Protein AF-A0A174K7X7-F1 (afdb_monomer)

Secondary structure (DSSP, 8-state):
-HHHHHHHHHHHHHHHHHHHHHHHHHHHTTSS-GGGS-HHHHHHHHHHHHHTT-GGG-------

Organism: NCBI:txid39488

pLDDT: mean 81.04, std 15.94, range [35.75, 94.94]

Sequence (64 aa):
MLKLLTYFYIKESRGKEMMAMLWAQQIMLGKKEYKDVPRLLKEKVKEILIDSGFEELVTDNSEK

Solvent-accessible surface area (backbone atoms only — not comparable to full-atom values): 3734 Å² total; per-residue (Å²): 115,68,70,58,56,52,50,53,54,50,54,56,52,51,51,53,51,55,51,20,53,53,48,34,51,35,35,76,68,68,77,44,56,56,72,74,45,55,78,93,38,37,66,57,21,45,50,55,26,44,79,70,72,42,53,80,59,66,47,71,80,78,85,121

InterPro domains:
  IPR056265 CD1375-like domain [PF23792] (18-50)

Mean predicted aligned error: 7.36 Å

Radius of gyration: 14.23 Å; Cα contacts (8 Å, |Δi|>4): 43; chains: 1; bounding box: 38×25×38 Å

Foldseek 3Di:
DVVVVVVVVVVVVVVLLVVLVVVLVCLVVVVDALCPDPPSSSVVVCVVCVVVVNNVSNDPVPPD

Structure (mmCIF, N/CA/C/O backbone):
data_AF-A0A174K7X7-F1
#
_entry.id   AF-A0A174K7X7-F1
#
loop_
_atom_site.group_PDB
_atom_site.id
_atom_site.type_symbol
_atom_site.label_atom_id
_atom_site.label_alt_id
_atom_site.label_comp_id
_atom_site.label_asym_id
_atom_site.label_entity_id
_atom_site.label_seq_id
_atom_site.pdbx_PDB_ins_code
_atom_site.Cartn_x
_atom_site.Cartn_y
_atom_site.Cartn_z
_atom_site.occupancy
_atom_site.B_iso_or_equiv
_atom_site.auth_seq_id
_atom_site.auth_comp_id
_atom_site.auth_asym_id
_atom_site.auth_atom_id
_atom_site.pdbx_PDB_model_num
ATOM 1 N N . MET A 1 1 ? 25.393 6.268 -23.296 1.00 62.81 1 MET A N 1
ATOM 2 C CA . MET A 1 1 ? 25.059 4.920 -22.778 1.00 62.81 1 MET A CA 1
ATOM 3 C C . MET A 1 1 ? 24.351 4.968 -21.424 1.00 62.81 1 MET A C 1
ATOM 5 O O . MET A 1 1 ? 23.231 4.487 -21.356 1.00 62.81 1 MET A O 1
ATOM 9 N N . LEU A 1 2 ? 24.907 5.624 -20.390 1.00 61.94 2 LEU A N 1
ATOM 10 C CA . LEU A 1 2 ? 24.271 5.716 -19.058 1.00 61.94 2 LEU A CA 1
ATOM 11 C C . LEU A 1 2 ? 22.838 6.287 -19.058 1.00 61.94 2 LEU A C 1
ATOM 13 O O . LEU A 1 2 ? 21.987 5.776 -18.343 1.00 61.94 2 LEU A O 1
ATOM 17 N N . LYS A 1 3 ? 22.550 7.300 -19.893 1.00 60.78 3 LYS A N 1
ATOM 18 C CA . LYS A 1 3 ? 21.216 7.932 -19.970 1.00 60.78 3 LYS A CA 1
ATOM 19 C C . LYS A 1 3 ? 20.078 6.974 -20.363 1.00 60.78 3 LYS A C 1
ATOM 21 O O . LYS A 1 3 ? 18.936 7.223 -20.003 1.00 60.78 3 LYS A O 1
ATOM 26 N N . LEU A 1 4 ? 20.368 5.901 -21.104 1.00 62.91 4 LEU A N 1
ATOM 27 C CA . LEU A 1 4 ? 19.358 4.915 -21.515 1.00 62.91 4 LEU A CA 1
ATOM 28 C C . LEU A 1 4 ? 19.071 3.907 -20.399 1.00 62.91 4 LEU A C 1
ATOM 30 O O . LEU A 1 4 ? 17.916 3.555 -20.176 1.00 62.91 4 LEU A O 1
ATOM 34 N N . LEU A 1 5 ? 20.110 3.497 -19.667 1.00 61.03 5 LEU A N 1
ATOM 35 C CA . LEU A 1 5 ? 19.981 2.595 -18.522 1.00 61.03 5 LEU A CA 1
ATOM 36 C C . LEU A 1 5 ? 19.215 3.265 -17.379 1.00 61.03 5 LEU A C 1
ATOM 38 O O . LEU A 1 5 ? 18.304 2.662 -16.819 1.00 61.03 5 LEU A O 1
ATOM 42 N N . THR A 1 6 ? 19.508 4.537 -17.091 1.00 57.66 6 THR A N 1
ATOM 43 C CA . THR A 1 6 ? 18.755 5.297 -16.087 1.00 57.66 6 THR A CA 1
ATOM 44 C C . THR A 1 6 ? 17.313 5.535 -16.521 1.00 57.66 6 THR A C 1
ATOM 46 O O . THR A 1 6 ? 16.413 5.398 -15.703 1.00 57.66 6 THR A O 1
ATOM 49 N N . TYR A 1 7 ? 17.054 5.818 -17.800 1.00 65.62 7 TYR A N 1
ATOM 50 C CA . TYR A 1 7 ? 15.690 5.987 -18.310 1.00 65.62 7 TYR A CA 1
ATOM 51 C C . TYR A 1 7 ? 14.839 4.714 -18.172 1.00 65.62 7 TYR A C 1
ATOM 53 O O . TYR A 1 7 ? 13.698 4.792 -17.718 1.00 65.62 7 TYR A O 1
ATOM 61 N N . PHE A 1 8 ? 15.386 3.541 -18.508 1.00 61.34 8 PHE A N 1
ATOM 62 C CA . PHE A 1 8 ? 14.687 2.263 -18.327 1.00 61.34 8 PHE A CA 1
ATOM 63 C C . PHE A 1 8 ? 14.455 1.932 -16.851 1.00 61.34 8 PHE A C 1
ATOM 65 O O . PHE A 1 8 ? 13.341 1.565 -16.481 1.00 61.34 8 PHE A O 1
ATOM 72 N N . TYR A 1 9 ? 15.466 2.148 -16.010 1.00 59.66 9 TYR A N 1
ATOM 73 C CA . TYR A 1 9 ? 15.360 1.953 -14.566 1.00 59.66 9 TYR A CA 1
ATOM 74 C C . TYR A 1 9 ? 14.293 2.867 -13.939 1.00 59.66 9 TYR A C 1
ATOM 76 O O . TYR A 1 9 ? 13.445 2.414 -13.177 1.00 59.66 9 TYR A O 1
ATOM 84 N N . ILE A 1 10 ? 14.258 4.146 -14.330 1.00 60.44 10 ILE A N 1
ATOM 85 C CA . ILE A 1 10 ? 13.239 5.107 -13.882 1.00 60.44 10 ILE A CA 1
ATOM 86 C C . ILE A 1 10 ? 11.848 4.697 -14.383 1.00 60.44 10 ILE A C 1
ATOM 88 O O . ILE A 1 10 ? 10.876 4.812 -13.642 1.00 60.44 10 ILE A O 1
ATOM 92 N N . LYS A 1 11 ? 11.717 4.204 -15.620 1.00 59.88 11 LYS A N 1
ATOM 93 C CA . LYS A 1 11 ? 10.422 3.787 -16.180 1.00 59.88 11 LYS A CA 1
ATOM 94 C C . LYS A 1 11 ? 9.824 2.594 -15.430 1.00 59.88 11 LYS A C 1
ATOM 96 O O . LYS A 1 11 ? 8.619 2.581 -15.186 1.00 59.88 11 LYS A O 1
ATOM 101 N N . GLU A 1 12 ? 10.647 1.623 -15.045 1.00 62.19 12 GLU A N 1
ATOM 102 C CA . GLU A 1 12 ? 10.197 0.4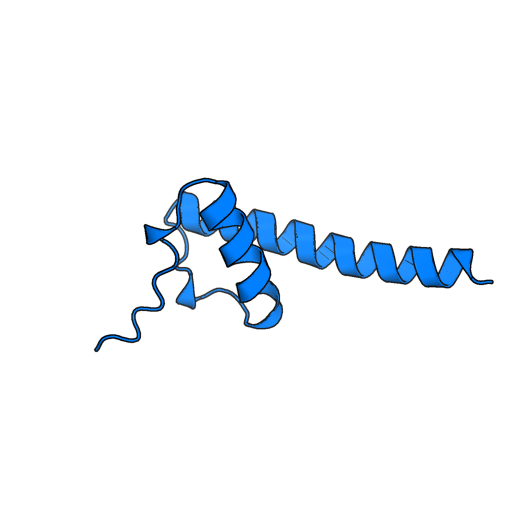68 -14.264 1.00 62.19 12 GLU A CA 1
ATOM 103 C C . GLU A 1 12 ? 9.803 0.865 -12.831 1.00 62.19 12 GLU A C 1
ATOM 105 O O . GLU A 1 12 ? 8.741 0.465 -12.347 1.00 62.19 12 GLU A O 1
ATOM 110 N N . SER A 1 13 ? 10.600 1.717 -12.180 1.00 66.25 13 SER A N 1
ATOM 111 C CA . SER A 1 13 ? 10.309 2.230 -10.833 1.00 66.25 13 SER A CA 1
ATOM 112 C C . SER A 1 13 ? 9.031 3.073 -10.791 1.00 66.25 13 SER A C 1
ATOM 114 O O . SER A 1 13 ? 8.186 2.867 -9.922 1.00 66.25 13 SER A O 1
ATOM 116 N N . ARG A 1 14 ? 8.810 3.934 -11.793 1.00 71.25 14 ARG A N 1
ATOM 117 C CA . ARG A 1 14 ? 7.586 4.748 -11.906 1.00 71.25 14 ARG A CA 1
ATOM 118 C C . ARG A 1 14 ? 6.319 3.913 -12.086 1.00 71.25 14 ARG A C 1
ATOM 120 O O . ARG A 1 14 ? 5.253 4.313 -11.625 1.00 71.25 14 ARG A O 1
ATOM 127 N N . GLY A 1 15 ? 6.415 2.757 -12.746 1.00 78.81 15 GLY A N 1
ATOM 128 C CA . GLY A 1 15 ? 5.288 1.831 -12.877 1.00 78.81 15 GLY A CA 1
ATOM 129 C C . GLY A 1 15 ? 4.875 1.232 -11.531 1.00 78.81 15 GLY A C 1
ATOM 130 O O . GLY A 1 15 ? 3.685 1.159 -11.226 1.00 78.81 15 GLY A O 1
ATOM 131 N N . LYS A 1 16 ? 5.856 0.861 -10.699 1.00 80.88 16 LYS A N 1
ATOM 132 C CA . LYS A 1 16 ? 5.620 0.324 -9.349 1.00 80.88 16 LYS A CA 1
ATOM 133 C C . LYS A 1 16 ? 5.020 1.385 -8.423 1.00 80.88 16 LYS A C 1
ATOM 135 O O . LYS A 1 16 ? 4.060 1.091 -7.720 1.00 80.88 16 LYS A O 1
ATOM 140 N N . GLU A 1 17 ? 5.509 2.622 -8.489 1.00 85.88 17 GLU A N 1
ATOM 141 C CA . GLU A 1 17 ? 4.956 3.753 -7.728 1.00 85.88 17 GLU A CA 1
ATOM 142 C C . GLU A 1 17 ? 3.501 4.054 -8.102 1.00 85.88 17 GLU A C 1
ATOM 144 O O . GLU A 1 17 ? 2.649 4.159 -7.222 1.00 85.88 17 GLU A O 1
ATOM 149 N N . MET A 1 18 ? 3.188 4.128 -9.401 1.00 90.62 18 MET A N 1
ATOM 150 C CA . MET A 1 18 ? 1.817 4.370 -9.863 1.00 90.62 18 MET A CA 1
ATOM 151 C C . MET A 1 18 ? 0.866 3.252 -9.416 1.00 90.62 18 MET A C 1
ATOM 153 O O . MET A 1 18 ? -0.253 3.522 -8.981 1.00 90.62 18 MET A O 1
ATOM 157 N N . MET A 1 19 ? 1.318 1.995 -9.474 1.00 91.31 19 MET A N 1
ATOM 158 C CA . MET A 1 19 ? 0.529 0.861 -8.990 1.00 91.31 19 MET A CA 1
ATOM 159 C C . MET A 1 19 ? 0.330 0.902 -7.474 1.00 91.31 19 MET A C 1
ATOM 161 O O . MET A 1 19 ? -0.772 0.617 -7.013 1.00 91.31 19 MET A O 1
ATOM 165 N N . ALA A 1 20 ? 1.344 1.294 -6.698 1.00 93.31 20 ALA A N 1
ATOM 166 C CA . ALA A 1 20 ? 1.216 1.459 -5.251 1.00 93.31 20 ALA A CA 1
ATOM 167 C C . ALA A 1 20 ? 0.206 2.561 -4.885 1.00 93.31 20 ALA A C 1
ATOM 169 O O . ALA A 1 20 ? -0.637 2.348 -4.018 1.00 93.31 20 ALA A O 1
ATOM 170 N N . MET A 1 21 ? 0.209 3.696 -5.591 1.00 93.88 21 MET A N 1
ATOM 171 C CA . MET A 1 21 ? -0.791 4.754 -5.380 1.00 93.88 21 MET A CA 1
ATOM 172 C C . MET A 1 21 ? -2.214 4.266 -5.661 1.00 93.88 21 MET A C 1
ATOM 174 O O . MET A 1 21 ? -3.112 4.493 -4.853 1.00 93.88 21 MET A O 1
ATOM 178 N N . LEU A 1 22 ? -2.422 3.552 -6.772 1.00 94.38 22 LEU A N 1
ATOM 179 C CA . LEU A 1 22 ? -3.732 2.984 -7.099 1.00 94.38 22 LEU A CA 1
ATOM 180 C C . LEU A 1 22 ? -4.185 1.968 -6.046 1.00 94.38 22 LEU A C 1
ATOM 182 O O . LEU A 1 22 ? -5.356 1.952 -5.674 1.00 94.38 22 LEU A O 1
ATOM 186 N N . TRP A 1 23 ? -3.270 1.142 -5.537 1.00 94.94 23 TRP A N 1
ATOM 187 C CA . TRP A 1 23 ? -3.561 0.196 -4.461 1.00 94.94 23 TRP A CA 1
ATOM 188 C C . TRP A 1 23 ? -3.951 0.890 -3.157 1.00 94.94 23 TRP A C 1
ATOM 190 O O . TRP A 1 23 ? -4.975 0.533 -2.578 1.00 94.94 23 TRP A O 1
ATOM 200 N N . ALA A 1 24 ? -3.193 1.901 -2.731 1.00 94.19 24 ALA A N 1
ATOM 201 C CA . ALA A 1 24 ? -3.523 2.698 -1.554 1.00 94.19 24 ALA A CA 1
ATOM 202 C C . ALA A 1 24 ? -4.914 3.335 -1.692 1.00 94.19 24 ALA A C 1
ATOM 204 O O . ALA A 1 24 ? -5.728 3.234 -0.780 1.00 94.19 24 ALA A O 1
ATOM 205 N N . GLN A 1 25 ? -5.249 3.873 -2.870 1.00 94.88 25 GLN A N 1
ATOM 206 C CA . GLN A 1 25 ? -6.590 4.394 -3.145 1.00 94.88 25 GLN A CA 1
ATOM 207 C C . GLN A 1 25 ? -7.684 3.322 -3.062 1.00 94.88 25 GLN A C 1
ATOM 209 O O . GLN A 1 25 ? -8.753 3.594 -2.523 1.00 94.88 25 GLN A O 1
ATOM 214 N N . GLN A 1 26 ? -7.460 2.105 -3.574 1.00 94.62 26 GLN A N 1
ATOM 215 C CA . GLN A 1 26 ? -8.447 1.023 -3.433 1.00 94.62 26 GLN A CA 1
ATOM 216 C C . GLN A 1 26 ? -8.691 0.656 -1.962 1.00 94.62 26 GLN A C 1
ATOM 218 O O . GLN A 1 26 ? -9.826 0.335 -1.608 1.00 94.62 26 GLN A O 1
ATOM 223 N N . ILE A 1 27 ? -7.653 0.729 -1.125 1.00 93.75 27 ILE A N 1
ATOM 224 C CA . ILE A 1 27 ? -7.746 0.481 0.319 1.00 93.75 27 ILE A CA 1
ATOM 225 C C . ILE A 1 27 ? -8.492 1.616 1.021 1.00 93.75 27 ILE A C 1
ATOM 227 O O . ILE A 1 27 ? -9.431 1.350 1.762 1.00 93.75 27 ILE A O 1
ATOM 231 N N . MET A 1 28 ? -8.165 2.876 0.717 1.00 91.25 28 MET A N 1
ATOM 232 C CA . MET A 1 28 ? -8.880 4.049 1.248 1.00 91.25 28 MET A CA 1
ATOM 233 C C . MET A 1 28 ? -10.367 4.050 0.865 1.00 91.25 28 MET A C 1
ATOM 235 O O . MET A 1 28 ? -11.216 4.481 1.636 1.00 91.25 28 MET A O 1
ATOM 239 N N . LEU A 1 29 ? -10.701 3.543 -0.326 1.00 93.25 29 LEU A N 1
ATOM 240 C CA . LEU A 1 29 ? -12.084 3.376 -0.783 1.00 93.25 29 LEU A CA 1
ATOM 241 C C . LEU A 1 29 ? -12.782 2.139 -0.185 1.00 93.25 29 LEU A C 1
ATOM 243 O O . LEU A 1 29 ? -13.930 1.874 -0.544 1.00 93.25 29 LEU A O 1
ATOM 247 N N . GLY A 1 30 ? -12.103 1.351 0.656 1.00 90.81 30 GLY A N 1
ATOM 248 C CA . GLY A 1 30 ? -12.640 0.136 1.279 1.00 90.81 30 GLY A CA 1
ATOM 249 C C . GLY A 1 30 ? -12.915 -1.010 0.301 1.00 90.81 30 GLY A C 1
ATOM 250 O O . GLY A 1 30 ? -13.639 -1.945 0.627 1.00 90.81 30 GLY A O 1
ATOM 251 N N . LYS A 1 31 ? -12.374 -0.945 -0.922 1.00 91.81 31 LYS A N 1
ATOM 252 C CA . LYS A 1 31 ? -12.577 -1.970 -1.962 1.00 91.81 31 LYS A CA 1
ATOM 253 C C . LYS A 1 31 ? -11.618 -3.145 -1.827 1.00 91.81 31 LYS A C 1
ATOM 255 O O . LYS A 1 31 ? -11.875 -4.204 -2.396 1.00 91.81 31 LYS A O 1
ATOM 260 N N . LYS A 1 32 ? -10.495 -2.933 -1.140 1.00 91.69 32 LYS A N 1
ATOM 261 C CA . LYS A 1 32 ? -9.455 -3.926 -0.870 1.00 91.69 32 LYS A CA 1
ATOM 262 C C . LYS A 1 32 ? -8.889 -3.729 0.523 1.00 91.69 32 LYS A C 1
ATOM 264 O O . LYS A 1 32 ? -8.931 -2.622 1.049 1.00 91.69 32 LYS A O 1
ATOM 269 N N . GLU A 1 33 ? -8.316 -4.782 1.082 1.00 92.44 33 GLU A N 1
ATOM 270 C CA . GLU A 1 33 ? -7.612 -4.709 2.356 1.00 92.44 33 GLU A CA 1
ATOM 271 C C . GLU A 1 33 ? -6.096 -4.683 2.134 1.00 92.44 33 GLU A C 1
ATOM 273 O O . GLU A 1 33 ? -5.577 -5.191 1.136 1.00 92.44 33 GLU A O 1
ATOM 278 N N . TYR A 1 34 ? -5.354 -4.122 3.088 1.00 90.88 34 TYR A N 1
ATOM 279 C CA . TYR A 1 34 ? -3.893 -4.054 3.017 1.00 90.88 34 TYR A CA 1
ATOM 280 C C . TYR A 1 34 ? -3.221 -5.443 2.933 1.00 90.88 34 TYR A C 1
ATOM 282 O O . TYR A 1 34 ? -2.173 -5.597 2.300 1.00 90.88 34 TYR A O 1
ATOM 290 N N . LYS A 1 35 ? -3.861 -6.488 3.476 1.00 90.50 35 LYS A N 1
ATOM 291 C CA . LYS A 1 35 ? -3.413 -7.887 3.348 1.00 90.50 35 LYS A CA 1
ATOM 292 C C . LYS A 1 35 ? -3.379 -8.390 1.897 1.00 90.50 35 LYS A C 1
ATOM 294 O O . LYS A 1 35 ? -2.571 -9.260 1.577 1.00 90.50 35 LYS A O 1
ATOM 299 N N . ASP A 1 36 ? -4.219 -7.828 1.023 1.00 90.19 36 ASP A N 1
ATOM 300 C CA . ASP A 1 36 ? -4.338 -8.229 -0.385 1.00 90.19 36 ASP A CA 1
ATOM 301 C C . ASP A 1 36 ? -3.247 -7.603 -1.264 1.00 90.19 36 ASP A C 1
ATOM 303 O O . ASP A 1 36 ? -3.112 -7.948 -2.443 1.00 90.19 36 ASP A O 1
ATOM 307 N N . VAL A 1 37 ? -2.474 -6.660 -0.715 1.00 91.62 37 VAL A N 1
ATOM 308 C CA . VAL A 1 37 ? -1.428 -5.952 -1.448 1.00 91.62 37 VAL A CA 1
ATOM 309 C C . VAL A 1 37 ? -0.281 -6.916 -1.774 1.00 91.62 37 VAL A C 1
ATOM 311 O O . VAL A 1 37 ? 0.272 -7.556 -0.872 1.00 91.62 37 VAL A O 1
ATOM 314 N N . PRO A 1 38 ? 0.152 -7.001 -3.047 1.00 90.06 38 PRO A N 1
ATOM 315 C CA . PRO A 1 38 ? 1.309 -7.800 -3.427 1.00 90.06 38 PRO A CA 1
ATOM 316 C C . PRO A 1 38 ? 2.550 -7.408 -2.620 1.00 90.06 38 PRO A C 1
ATOM 318 O O . PRO A 1 38 ? 2.844 -6.223 -2.479 1.00 90.06 38 PRO A O 1
ATOM 321 N N . ARG A 1 39 ? 3.334 -8.396 -2.161 1.00 88.44 39 ARG A N 1
ATOM 322 C CA . ARG A 1 39 ? 4.530 -8.173 -1.318 1.00 88.44 39 ARG A CA 1
ATOM 323 C C . ARG A 1 39 ? 5.470 -7.087 -1.855 1.00 88.44 39 ARG A C 1
ATOM 325 O O . ARG A 1 39 ? 5.972 -6.290 -1.078 1.00 88.44 39 ARG A O 1
ATOM 332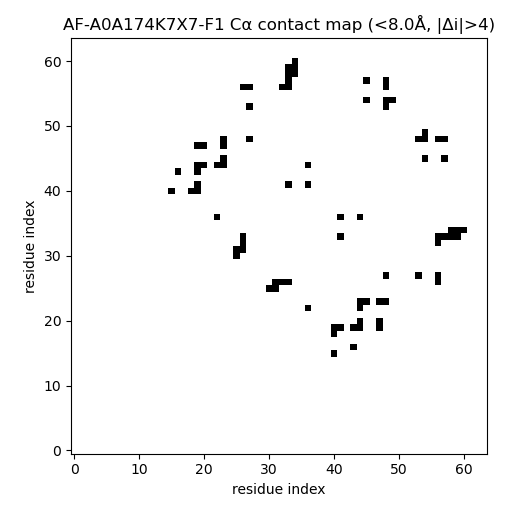 N N . LEU A 1 40 ? 5.652 -7.030 -3.177 1.00 87.31 40 LEU A N 1
ATOM 333 C CA . LEU A 1 40 ? 6.516 -6.055 -3.857 1.00 87.31 40 LEU A CA 1
ATOM 334 C C . LEU A 1 40 ? 6.042 -4.596 -3.737 1.00 87.31 40 LEU A C 1
ATOM 336 O O . LEU A 1 40 ? 6.850 -3.689 -3.886 1.00 87.31 40 LEU A O 1
ATOM 340 N N . LEU A 1 41 ? 4.744 -4.367 -3.520 1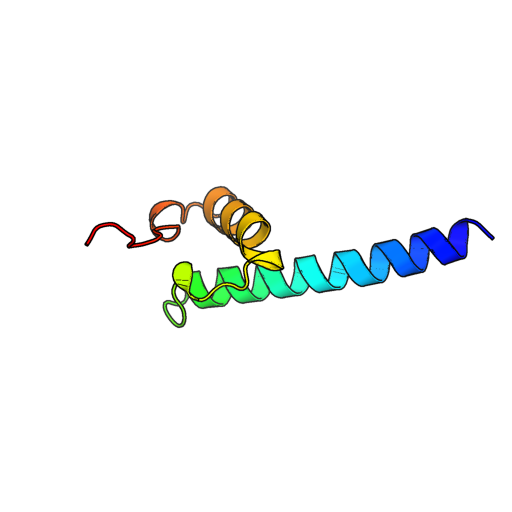.00 90.00 41 LEU A N 1
ATOM 341 C CA . LEU A 1 41 ? 4.147 -3.033 -3.388 1.00 90.00 41 LEU A CA 1
ATOM 342 C C . LEU A 1 41 ? 3.769 -2.708 -1.940 1.00 90.00 41 LEU A C 1
ATOM 344 O O . LEU A 1 41 ? 3.471 -1.558 -1.642 1.00 90.00 41 LEU A O 1
ATOM 348 N N . LYS A 1 42 ? 3.778 -3.704 -1.048 1.00 90.44 42 LYS A N 1
ATOM 349 C CA . LYS A 1 42 ? 3.241 -3.619 0.314 1.00 90.44 42 LYS A CA 1
ATOM 350 C C . LYS A 1 42 ? 3.907 -2.516 1.140 1.00 90.44 42 LYS A C 1
ATOM 352 O O . LYS A 1 42 ? 3.213 -1.693 1.723 1.00 90.44 42 LYS A O 1
ATOM 357 N N . GLU A 1 43 ? 5.233 -2.429 1.080 1.00 91.81 43 GLU A N 1
ATOM 358 C CA . GLU A 1 43 ? 6.007 -1.368 1.736 1.00 91.81 43 GLU A CA 1
ATOM 359 C C . GLU A 1 43 ? 5.633 0.027 1.212 1.00 91.81 43 GLU A C 1
ATOM 361 O O . GLU A 1 43 ? 5.311 0.919 1.992 1.00 91.81 43 GLU A O 1
ATOM 366 N N . LYS A 1 44 ? 5.551 0.195 -0.114 1.00 91.31 44 LYS A N 1
ATOM 367 C CA . LYS A 1 44 ? 5.217 1.491 -0.716 1.00 91.31 44 LYS A CA 1
ATOM 368 C C . LYS A 1 44 ? 3.766 1.906 -0.473 1.00 91.31 44 LYS A C 1
ATOM 370 O O . LYS A 1 44 ? 3.489 3.077 -0.2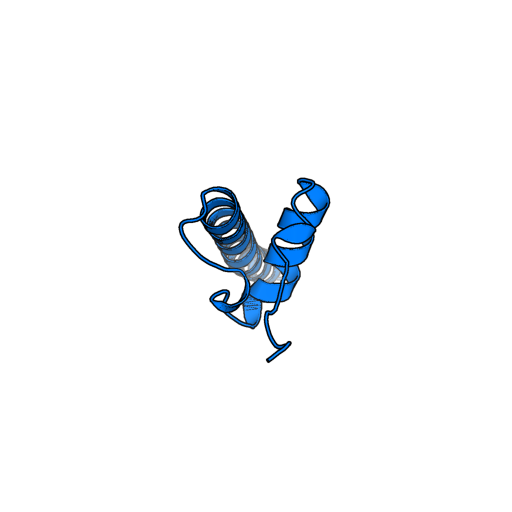49 1.00 91.31 44 LYS A O 1
ATOM 375 N N . VAL A 1 45 ? 2.833 0.957 -0.506 1.00 93.31 45 VAL A N 1
ATOM 376 C CA . VAL A 1 45 ? 1.417 1.197 -0.188 1.00 93.31 45 VAL A CA 1
ATOM 377 C C . VAL A 1 45 ? 1.258 1.610 1.274 1.00 93.31 45 VAL A C 1
ATOM 379 O O . VAL A 1 45 ? 0.484 2.520 1.554 1.00 93.31 45 VAL A O 1
ATOM 382 N N . LYS A 1 46 ? 2.017 0.998 2.192 1.00 93.44 46 LYS A N 1
ATOM 383 C CA . LYS A 1 46 ? 2.048 1.388 3.606 1.00 93.44 46 LYS A CA 1
ATOM 384 C C . LYS A 1 46 ? 2.516 2.822 3.796 1.00 93.44 46 LYS A C 1
ATOM 386 O O . LYS A 1 46 ? 1.833 3.568 4.484 1.00 93.44 46 LYS A O 1
ATOM 391 N N . GLU A 1 47 ? 3.635 3.201 3.181 1.00 94.06 47 GLU A N 1
ATOM 392 C CA . GLU A 1 47 ? 4.121 4.588 3.223 1.00 94.06 47 GLU A CA 1
ATOM 393 C C . GLU A 1 47 ? 3.037 5.564 2.755 1.00 94.06 47 GLU A C 1
ATOM 395 O O . GLU A 1 47 ? 2.703 6.494 3.475 1.00 94.06 47 GLU A O 1
ATOM 400 N N . ILE A 1 48 ? 2.412 5.299 1.601 1.00 93.69 48 ILE A N 1
ATOM 401 C CA . ILE A 1 48 ? 1.373 6.176 1.041 1.00 93.69 48 ILE A CA 1
ATOM 402 C C . ILE A 1 48 ? 0.161 6.291 1.976 1.00 93.69 48 ILE A C 1
ATOM 404 O O . ILE A 1 48 ? -0.401 7.377 2.111 1.00 93.69 48 ILE A O 1
ATOM 408 N N . LEU A 1 49 ? -0.262 5.190 2.605 1.00 92.81 49 LEU A N 1
ATOM 409 C CA . LEU A 1 49 ? -1.374 5.195 3.560 1.00 92.81 49 LEU A CA 1
ATOM 410 C C . LEU A 1 49 ? -1.035 6.013 4.812 1.00 9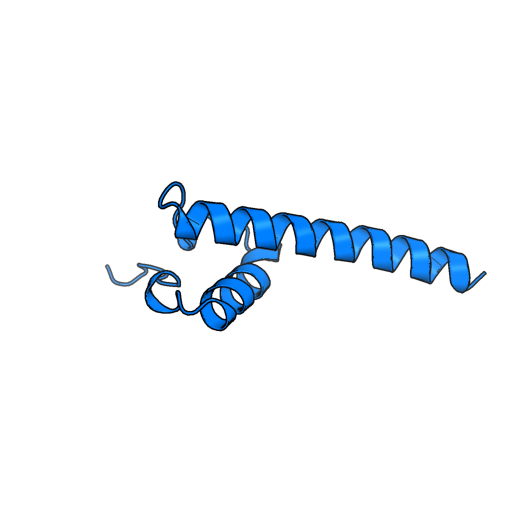2.81 49 LEU A C 1
ATOM 412 O O . LEU A 1 49 ? -1.854 6.831 5.218 1.00 92.81 49 LEU A O 1
ATOM 416 N N . ILE A 1 50 ? 0.167 5.849 5.371 1.00 93.88 50 ILE A N 1
ATOM 417 C CA . ILE A 1 50 ? 0.636 6.611 6.541 1.00 93.88 50 ILE A CA 1
ATOM 418 C C . ILE A 1 50 ? 0.749 8.102 6.204 1.00 93.88 50 ILE A C 1
ATOM 420 O O . ILE A 1 50 ? 0.187 8.930 6.914 1.00 93.88 50 ILE A O 1
ATOM 424 N N . ASP A 1 51 ? 1.384 8.448 5.081 1.00 94.19 51 ASP A N 1
ATOM 425 C CA . ASP A 1 51 ? 1.530 9.837 4.621 1.00 94.19 51 ASP A CA 1
ATOM 426 C C . ASP A 1 51 ? 0.173 10.514 4.366 1.00 94.19 51 ASP A C 1
ATOM 428 O O . ASP A 1 51 ? 0.045 11.734 4.461 1.00 94.19 51 ASP A O 1
ATOM 432 N N . SER A 1 52 ? -0.852 9.719 4.048 1.00 91.56 52 SER A N 1
ATOM 433 C CA . SER A 1 52 ? -2.221 10.189 3.820 1.00 91.56 52 SER A CA 1
ATOM 434 C C . SER A 1 52 ? -3.097 10.168 5.081 1.00 91.56 52 SER A C 1
ATOM 436 O O . SER A 1 52 ? -4.266 10.538 4.993 1.00 91.56 52 SER A O 1
ATOM 438 N N . GLY A 1 53 ? -2.566 9.742 6.233 1.00 92.12 53 GLY A N 1
ATOM 439 C CA . GLY A 1 53 ? -3.285 9.692 7.511 1.00 92.12 53 GLY A CA 1
ATOM 440 C C . GLY A 1 53 ? -4.235 8.501 7.690 1.00 92.12 53 GLY A C 1
ATOM 441 O O . GLY A 1 53 ? -5.169 8.612 8.473 1.00 92.12 53 GLY A O 1
ATOM 442 N N . PHE A 1 54 ? -4.012 7.396 6.971 1.00 90.88 54 PHE A N 1
ATOM 443 C CA . PHE A 1 54 ? -4.795 6.148 7.034 1.00 90.88 54 PHE A CA 1
ATOM 444 C C . PHE A 1 54 ? -3.973 4.980 7.612 1.00 90.88 54 PHE A C 1
ATOM 446 O O . PHE A 1 54 ? -3.992 3.854 7.102 1.00 90.88 54 PHE A O 1
ATOM 453 N N . GLU A 1 55 ? -3.173 5.250 8.640 1.00 90.25 55 GLU A N 1
ATOM 454 C CA . GLU A 1 55 ? -2.285 4.267 9.270 1.00 90.25 55 GLU A CA 1
ATOM 455 C C . GLU A 1 55 ? -3.041 3.087 9.905 1.00 90.25 55 GLU A C 1
ATOM 457 O O . GLU A 1 55 ? -2.536 1.964 9.925 1.00 90.25 55 GLU A O 1
ATOM 462 N N . GLU A 1 56 ? -4.289 3.296 10.320 1.00 88.19 56 GLU A N 1
ATOM 463 C CA . GLU A 1 56 ? -5.194 2.275 10.850 1.00 88.19 56 GLU A CA 1
ATOM 464 C C . GLU A 1 56 ? -5.600 1.218 9.811 1.00 88.19 56 GLU A C 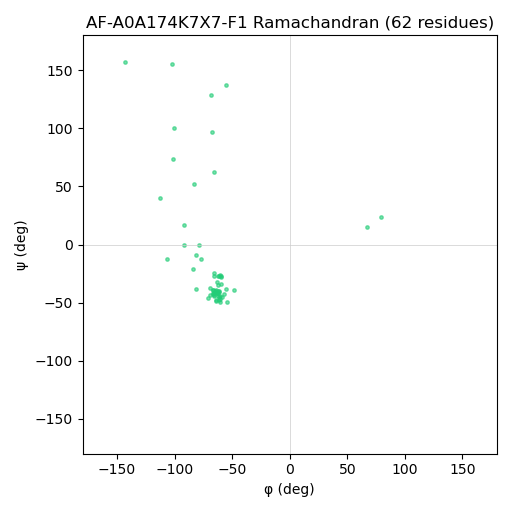1
ATOM 466 O O . GLU A 1 56 ? -5.863 0.063 10.160 1.00 88.19 56 GLU A O 1
ATOM 471 N N . LEU A 1 57 ? -5.597 1.582 8.521 1.00 87.94 57 LEU A N 1
ATOM 472 C CA . LEU A 1 57 ? -5.882 0.659 7.417 1.00 87.94 57 LEU A CA 1
ATOM 473 C C . LEU A 1 57 ? -4.693 -0.261 7.110 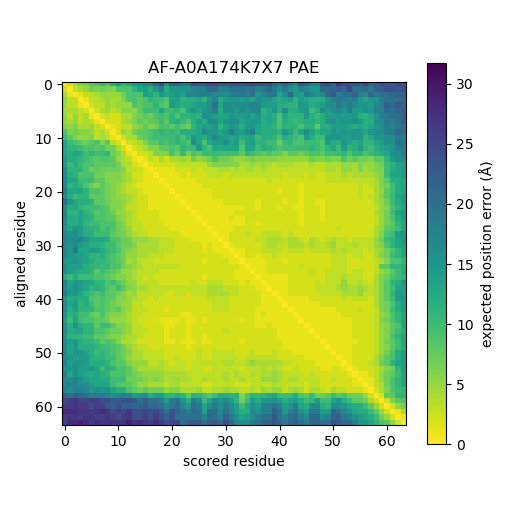1.00 87.94 57 LEU A C 1
ATOM 475 O O . LEU A 1 57 ? -4.844 -1.256 6.397 1.00 87.94 57 LEU A O 1
ATOM 479 N N . VAL A 1 58 ? -3.513 0.032 7.669 1.00 85.38 58 VAL A N 1
ATOM 480 C CA . VAL A 1 58 ? -2.316 -0.819 7.607 1.00 85.38 58 VAL A CA 1
ATOM 481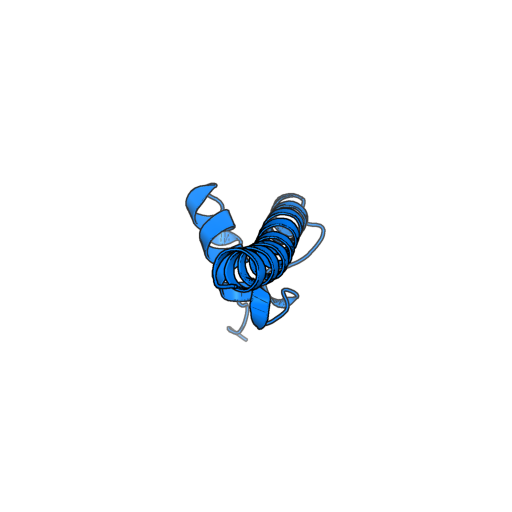 C C . VAL A 1 58 ? -2.394 -1.898 8.691 1.00 85.38 58 VAL A C 1
ATOM 483 O O . VAL A 1 58 ? -1.486 -2.102 9.496 1.00 85.38 58 VAL A O 1
ATOM 486 N N . THR A 1 59 ? -3.506 -2.618 8.717 1.00 73.25 59 THR A N 1
ATOM 487 C CA . THR A 1 59 ? -3.720 -3.757 9.600 1.00 73.25 59 THR A CA 1
ATOM 488 C C . THR A 1 59 ? -3.485 -5.033 8.799 1.00 73.25 59 THR A C 1
ATOM 490 O O . THR A 1 59 ? -4.335 -5.498 8.040 1.00 73.25 59 THR A O 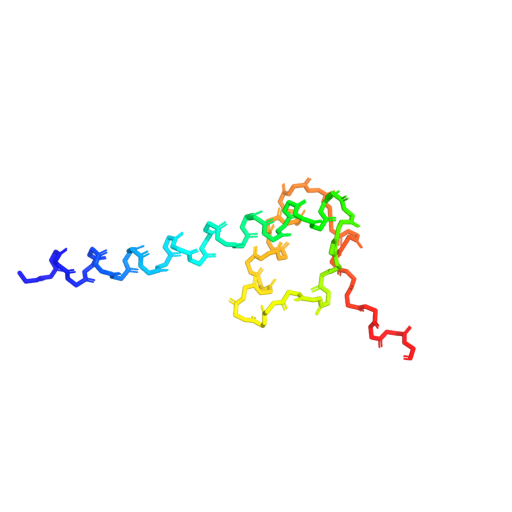1
ATOM 493 N N . ASP A 1 60 ? -2.301 -5.633 8.956 1.00 60.47 60 ASP A N 1
ATOM 494 C CA . ASP A 1 60 ? -2.200 -7.080 8.779 1.00 60.47 60 ASP A CA 1
ATOM 495 C C . ASP A 1 60 ? -2.989 -7.673 9.952 1.00 60.47 60 ASP A C 1
ATOM 497 O O . ASP A 1 60 ? -2.481 -7.759 11.065 1.00 60.47 60 ASP A O 1
ATOM 501 N N . ASN A 1 61 ? -4.257 -8.031 9.732 1.00 47.41 61 ASN A N 1
ATOM 502 C CA . ASN A 1 61 ? -5.024 -8.874 10.654 1.00 47.41 61 ASN A CA 1
ATOM 503 C C . ASN A 1 61 ? -4.406 -10.290 10.687 1.00 47.41 61 ASN A C 1
ATOM 505 O O . ASN A 1 61 ? -5.031 -11.269 10.293 1.00 47.41 61 ASN A O 1
ATOM 509 N N . SER A 1 62 ? -3.149 -10.394 11.125 1.00 44.75 62 SER A N 1
ATOM 510 C CA . SER A 1 62 ? -2.498 -11.620 11.584 1.00 44.75 62 SER A CA 1
ATOM 511 C C . SER A 1 62 ? -2.645 -11.794 13.098 1.00 44.75 62 SER A C 1
ATOM 513 O O . SER A 1 62 ? -1.916 -12.574 13.699 1.00 44.75 62 SER A O 1
ATOM 515 N N . GLU A 1 63 ? -3.578 -11.074 13.723 1.00 44.34 63 GLU A N 1
ATOM 516 C CA . GLU A 1 63 ? -4.097 -11.399 15.049 1.00 44.34 63 GLU A CA 1
ATOM 517 C C . GLU A 1 63 ? -5.461 -12.082 14.907 1.00 44.34 63 GLU A C 1
ATOM 519 O O . GLU A 1 63 ? -6.513 -11.482 15.134 1.00 44.34 63 GLU A O 1
ATOM 524 N N . LYS A 1 64 ? -5.421 -13.344 14.466 1.00 35.75 64 LYS A N 1
ATOM 525 C CA . LYS A 1 64 ? -6.192 -14.480 14.999 1.00 35.75 64 LYS A CA 1
ATOM 526 C C . LYS A 1 64 ? -5.834 -15.771 14.273 1.00 35.75 64 LYS A C 1
ATOM 528 O O . LYS A 1 64 ? -5.829 -15.767 13.024 1.00 35.75 64 LYS A O 1
#